Protein AF-A0A2E6VI17-F1 (afdb_monomer_lite)

Radius of gyration: 15.42 Å; chains: 1; bounding box: 36×13×47 Å

pLDDT: mean 92.74, std 6.19, range [63.38, 97.81]

Structure (mmCIF, N/CA/C/O backbone):
data_AF-A0A2E6VI17-F1
#
_entry.id   AF-A0A2E6VI17-F1
#
loop_
_atom_site.group_PDB
_atom_site.id
_atom_site.type_symbol
_atom_site.label_atom_id
_atom_site.label_alt_id
_atom_site.label_comp_id
_atom_site.label_asym_id
_atom_site.label_entity_id
_atom_site.label_seq_id
_atom_site.pdbx_PDB_ins_code
_atom_site.Cartn_x
_atom_site.Cartn_y
_atom_site.Cartn_z
_atom_site.occupancy
_atom_site.B_iso_or_equiv
_atom_site.auth_seq_id
_atom_site.auth_comp_id
_atom_site.auth_asym_id
_atom_site.auth_atom_id
_atom_site.pdbx_PDB_model_num
ATOM 1 N N . MET A 1 1 ? -11.237 -5.853 26.115 1.00 85.81 1 MET A N 1
ATOM 2 C CA . MET A 1 1 ? -9.751 -5.730 26.027 1.00 85.81 1 MET A CA 1
ATOM 3 C C . MET A 1 1 ? -9.399 -5.087 24.688 1.00 85.81 1 MET A C 1
ATOM 5 O O . MET A 1 1 ? -10.154 -5.268 23.748 1.00 85.81 1 MET A O 1
ATOM 9 N N . LYS A 1 2 ? -8.321 -4.298 24.562 1.00 90.50 2 LYS A N 1
ATOM 10 C CA . LYS A 1 2 ? -7.956 -3.715 23.254 1.00 90.50 2 LYS A CA 1
ATOM 11 C C . LYS A 1 2 ? -7.155 -4.713 22.423 1.00 90.50 2 LYS A C 1
ATOM 13 O O . LYS A 1 2 ? -6.134 -5.213 22.894 1.00 90.50 2 LYS A O 1
ATOM 18 N N . ARG A 1 3 ? -7.590 -4.968 21.188 1.00 95.88 3 ARG A N 1
ATOM 19 C CA . ARG A 1 3 ? -6.888 -5.811 20.217 1.00 95.88 3 ARG A CA 1
ATOM 20 C C . ARG A 1 3 ? -6.426 -4.968 19.034 1.00 95.88 3 ARG A C 1
ATOM 22 O O . ARG A 1 3 ? -7.234 -4.293 18.406 1.00 95.88 3 ARG A O 1
ATOM 29 N N . ASN A 1 4 ? -5.143 -5.071 18.695 1.00 96.19 4 ASN A N 1
ATOM 30 C CA . ASN A 1 4 ? -4.534 -4.341 17.584 1.00 96.19 4 ASN A CA 1
ATOM 31 C C . ASN A 1 4 ? -4.167 -5.279 1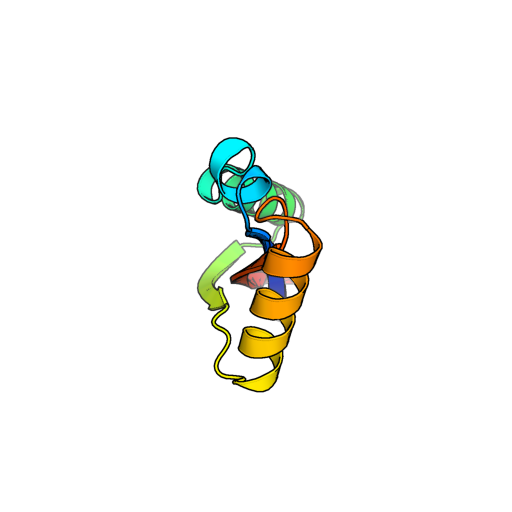6.434 1.00 96.19 4 ASN A C 1
ATOM 33 O O . ASN A 1 4 ? -3.802 -6.435 16.660 1.00 96.19 4 ASN A O 1
ATOM 37 N N . LYS A 1 5 ? -4.231 -4.774 15.202 1.00 95.12 5 LYS A N 1
ATOM 38 C CA . LYS A 1 5 ? -3.645 -5.429 14.025 1.00 95.12 5 LYS A CA 1
ATOM 39 C C . LYS A 1 5 ? -3.016 -4.400 13.090 1.00 95.12 5 LYS A C 1
ATOM 41 O O . LYS A 1 5 ? -3.422 -3.240 13.072 1.00 95.12 5 LYS A O 1
ATOM 46 N N . ILE A 1 6 ? -2.063 -4.857 12.288 1.00 95.56 6 ILE A N 1
ATOM 47 C CA . ILE A 1 6 ? -1.449 -4.086 11.207 1.00 95.56 6 ILE A CA 1
ATOM 48 C C . ILE A 1 6 ? -1.803 -4.806 9.907 1.00 95.56 6 ILE A C 1
ATOM 50 O O . ILE A 1 6 ? -1.576 -6.010 9.806 1.00 95.56 6 ILE A O 1
ATOM 54 N N . ASP A 1 7 ? -2.398 -4.092 8.957 1.00 94.88 7 ASP A N 1
ATOM 55 C CA . ASP A 1 7 ? -2.680 -4.590 7.607 1.00 94.88 7 ASP A CA 1
ATOM 56 C C . ASP A 1 7 ? -1.775 -3.854 6.618 1.00 94.88 7 ASP A C 1
ATOM 58 O O . ASP A 1 7 ? -1.680 -2.626 6.661 1.00 94.88 7 ASP A O 1
ATOM 62 N N . GLU A 1 8 ? -1.097 -4.592 5.745 1.00 93.38 8 GLU A N 1
ATOM 63 C CA . GLU A 1 8 ? -0.257 -4.018 4.695 1.00 93.38 8 GLU A CA 1
ATOM 64 C C . GLU A 1 8 ? -1.033 -4.009 3.378 1.00 93.38 8 GLU A C 1
ATOM 66 O O . GLU A 1 8 ? -1.468 -5.049 2.884 1.00 93.38 8 GLU A O 1
ATOM 71 N N . ILE A 1 9 ? -1.201 -2.822 2.801 1.00 93.75 9 ILE A N 1
ATOM 72 C CA . ILE A 1 9 ? -1.813 -2.634 1.489 1.00 93.75 9 ILE A CA 1
ATOM 73 C C . ILE A 1 9 ? -0.692 -2.312 0.512 1.00 93.75 9 ILE A C 1
ATOM 75 O O . ILE A 1 9 ? -0.165 -1.202 0.528 1.00 93.75 9 ILE A O 1
ATOM 79 N N . SER A 1 10 ? -0.330 -3.271 -0.334 1.00 91.00 10 SER A N 1
ATOM 80 C CA . SER A 1 10 ? 0.659 -3.079 -1.393 1.00 91.00 10 SER A CA 1
ATOM 81 C C . SER A 1 10 ? -0.003 -2.665 -2.706 1.00 91.00 10 SER A C 1
ATOM 83 O O . SER A 1 10 ? -1.130 -3.060 -3.018 1.00 91.00 10 SER A O 1
ATOM 85 N N . PHE A 1 11 ? 0.703 -1.849 -3.488 1.00 92.00 11 PHE A N 1
ATOM 86 C CA . PHE A 1 11 ? 0.250 -1.428 -4.809 1.00 92.00 11 PHE A CA 1
ATOM 87 C C 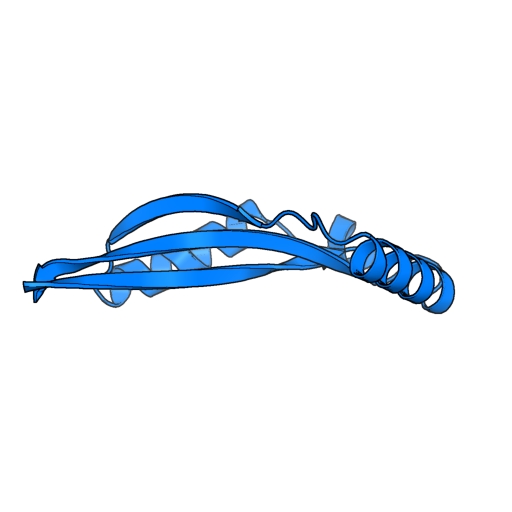. PHE A 1 11 ? 1.092 -2.066 -5.912 1.00 92.00 11 PHE A C 1
ATOM 89 O O . PHE A 1 11 ? 2.215 -2.526 -5.706 1.00 92.00 11 PHE A O 1
ATOM 96 N N . ILE A 1 12 ? 0.535 -2.070 -7.118 1.00 91.75 12 ILE A N 1
ATOM 97 C CA . ILE A 1 12 ? 1.268 -2.398 -8.338 1.00 91.75 12 ILE A CA 1
ATOM 98 C C . ILE A 1 12 ? 1.796 -1.089 -8.927 1.00 91.75 12 ILE A C 1
ATOM 100 O O . ILE A 1 12 ? 1.087 -0.085 -8.953 1.00 91.75 12 ILE A O 1
ATOM 104 N N . GLY A 1 13 ? 3.042 -1.102 -9.386 1.00 90.88 13 GLY A N 1
ATOM 105 C CA . GLY A 1 13 ? 3.702 -0.006 -10.088 1.00 90.88 13 GLY A CA 1
ATOM 106 C C . GLY A 1 13 ? 3.901 -0.293 -11.579 1.00 90.88 13 GLY A C 1
ATOM 107 O O . GLY A 1 13 ? 3.339 -1.233 -12.143 1.00 90.88 13 GLY A O 1
ATOM 108 N N . GLY A 1 14 ? 4.730 0.527 -12.226 1.00 93.19 14 GLY A N 1
ATOM 109 C CA . GLY A 1 14 ? 4.911 0.497 -13.679 1.00 93.19 14 GLY A CA 1
ATOM 110 C C . GLY A 1 14 ? 3.73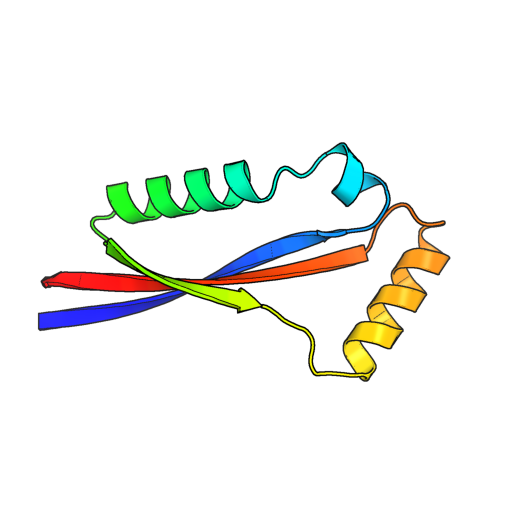5 1.144 -14.410 1.00 93.19 14 GLY A C 1
ATOM 111 O O . GLY A 1 14 ? 2.859 1.750 -13.788 1.00 93.19 14 GLY A O 1
ATOM 112 N N . LEU A 1 15 ? 3.713 1.027 -15.737 1.00 94.25 15 LEU A N 1
ATOM 113 C CA . LEU A 1 15 ? 2.675 1.637 -16.569 1.00 94.25 15 LEU A CA 1
ATOM 114 C C . LEU A 1 15 ? 1.275 1.110 -16.224 1.00 94.25 15 LEU A C 1
ATOM 116 O O . LEU A 1 15 ? 0.322 1.884 -16.186 1.00 94.25 15 LEU A O 1
ATOM 120 N N . ILE A 1 16 ? 1.155 -0.186 -15.912 1.00 93.06 16 ILE A N 1
ATOM 121 C CA . ILE A 1 16 ? -0.115 -0.787 -15.484 1.00 93.06 16 ILE A CA 1
ATOM 122 C C . ILE A 1 16 ? -0.565 -0.174 -14.160 1.00 93.06 16 ILE A C 1
ATOM 124 O O . ILE A 1 16 ? -1.708 0.256 -14.047 1.00 93.06 16 ILE A O 1
ATOM 128 N N . GLY A 1 17 ? 0.333 -0.092 -13.175 1.00 90.81 17 GLY A N 1
ATOM 129 C CA . GLY A 1 17 ? 0.041 0.543 -11.893 1.00 90.81 17 GLY A CA 1
ATOM 130 C C . GLY A 1 17 ? -0.443 1.982 -12.057 1.00 90.81 17 GLY A C 1
ATOM 131 O O . GLY A 1 17 ? -1.466 2.363 -11.498 1.00 90.81 17 GLY A O 1
ATOM 132 N N . TRP A 1 18 ? 0.247 2.759 -12.893 1.00 89.75 18 TRP A N 1
ATOM 133 C CA . TRP A 1 18 ? -0.072 4.167 -13.120 1.00 89.75 18 TRP A CA 1
ATOM 134 C C . TRP A 1 18 ? -1.440 4.389 -13.778 1.00 89.75 18 TRP A C 1
ATOM 136 O O . TRP A 1 18 ? -2.124 5.356 -13.450 1.00 89.75 18 TRP A O 1
ATOM 146 N N . LEU A 1 19 ? -1.846 3.497 -14.685 1.00 92.75 19 LEU A N 1
ATOM 147 C CA . LEU A 1 19 ? -3.099 3.634 -15.432 1.00 92.75 19 LEU A CA 1
ATOM 148 C C . LEU A 1 19 ? -4.293 2.943 -14.762 1.00 92.75 19 LEU A C 1
ATOM 150 O O . LEU A 1 19 ? -5.424 3.394 -14.932 1.00 92.75 19 LEU A O 1
ATOM 154 N N . ALA A 1 20 ? -4.068 1.843 -14.040 1.00 90.62 20 ALA A N 1
ATOM 155 C CA . ALA A 1 20 ? -5.138 0.969 -13.557 1.00 90.62 20 ALA A CA 1
ATOM 156 C C . ALA A 1 20 ? -5.365 1.026 -12.039 1.00 90.62 20 ALA A C 1
ATOM 158 O O . ALA A 1 20 ? -6.429 0.615 -11.575 1.00 90.62 20 ALA A O 1
ATOM 159 N N . VAL A 1 21 ? -4.401 1.508 -11.247 1.00 89.31 21 VAL A N 1
ATOM 160 C CA . VAL A 1 21 ? -4.511 1.510 -9.781 1.00 89.31 21 VAL A CA 1
ATOM 161 C C . VAL A 1 21 ? -4.904 2.896 -9.279 1.00 89.31 21 VAL A C 1
ATOM 163 O O . VAL A 1 21 ? -4.234 3.887 -9.548 1.00 89.31 21 VAL A O 1
ATOM 166 N N . ASN A 1 22 ? -5.971 2.957 -8.479 1.00 92.50 22 ASN A N 1
ATOM 167 C CA . ASN A 1 22 ? -6.332 4.134 -7.690 1.00 92.50 22 ASN A CA 1
ATOM 168 C C . ASN A 1 22 ? -6.046 3.847 -6.204 1.00 92.50 22 ASN A C 1
ATOM 170 O O . ASN A 1 22 ? -6.876 3.215 -5.545 1.00 92.50 22 ASN A O 1
ATOM 174 N N . PRO A 1 23 ? -4.910 4.318 -5.651 1.00 90.38 23 PRO A N 1
ATOM 175 C CA . PRO A 1 23 ? -4.513 4.018 -4.275 1.00 90.38 23 PRO A CA 1
ATOM 176 C C . PRO A 1 23 ? -5.563 4.424 -3.240 1.00 90.38 23 PRO A C 1
ATOM 178 O O . PRO A 1 23 ? -5.805 3.689 -2.286 1.00 90.38 23 PRO A O 1
ATOM 181 N N . LYS A 1 24 ? -6.239 5.563 -3.450 1.00 93.25 24 LYS A N 1
ATOM 182 C CA . LYS A 1 24 ? -7.285 6.044 -2.541 1.00 93.25 24 LYS A CA 1
ATOM 183 C C . LYS A 1 24 ? -8.456 5.067 -2.490 1.00 93.25 24 LYS A C 1
ATOM 185 O O . LYS A 1 24 ? -8.879 4.702 -1.401 1.00 93.25 24 LYS A O 1
ATOM 190 N N . ALA A 1 25 ? -8.956 4.641 -3.650 1.00 95.12 25 ALA A N 1
ATOM 191 C CA . ALA A 1 25 ? -10.066 3.693 -3.721 1.00 95.12 25 ALA A CA 1
ATOM 192 C C . ALA A 1 25 ? -9.693 2.335 -3.104 1.00 95.12 25 ALA A C 1
ATOM 194 O O . ALA A 1 25 ? -10.493 1.750 -2.381 1.00 95.12 25 ALA A O 1
ATOM 195 N N . THR A 1 26 ? -8.468 1.854 -3.333 1.00 94.00 26 THR A N 1
ATOM 196 C CA . THR A 1 26 ? -7.982 0.602 -2.734 1.00 94.00 26 THR A CA 1
ATOM 197 C C . THR A 1 26 ? -7.932 0.683 -1.208 1.00 94.00 26 THR A C 1
ATOM 199 O O . THR A 1 26 ? -8.421 -0.222 -0.533 1.00 94.00 26 THR A O 1
ATOM 202 N N . ILE A 1 27 ? -7.385 1.773 -0.657 1.00 95.06 27 ILE A N 1
ATOM 203 C CA . ILE A 1 27 ? -7.333 1.989 0.796 1.00 95.06 27 ILE A CA 1
ATOM 204 C C . ILE A 1 27 ? -8.748 2.090 1.372 1.00 95.06 27 ILE A C 1
ATOM 206 O O . ILE A 1 27 ? -9.040 1.436 2.369 1.00 95.06 27 ILE A O 1
ATOM 210 N N . ASP A 1 28 ? -9.629 2.863 0.735 1.00 97.00 28 ASP A N 1
ATOM 211 C CA . ASP A 1 28 ? -11.006 3.070 1.194 1.00 97.00 28 ASP A CA 1
ATOM 212 C C . ASP A 1 28 ? -11.791 1.753 1.248 1.00 97.00 28 ASP A C 1
ATOM 214 O O . ASP A 1 28 ? -12.382 1.415 2.272 1.00 97.00 28 ASP A O 1
ATOM 218 N N . ASN A 1 29 ? -11.695 0.936 0.194 1.00 96.25 29 ASN A N 1
ATOM 219 C CA . ASN A 1 29 ? -12.313 -0.389 0.161 1.00 96.25 29 ASN A CA 1
ATOM 220 C C . ASN A 1 29 ? -11.801 -1.282 1.297 1.00 96.25 29 ASN A C 1
ATOM 222 O O . ASN A 1 29 ? -12.592 -1.932 1.983 1.00 96.25 29 ASN A O 1
ATOM 226 N N . ARG A 1 30 ? -10.486 -1.280 1.542 1.00 95.69 30 ARG A N 1
ATOM 227 C CA . ARG A 1 30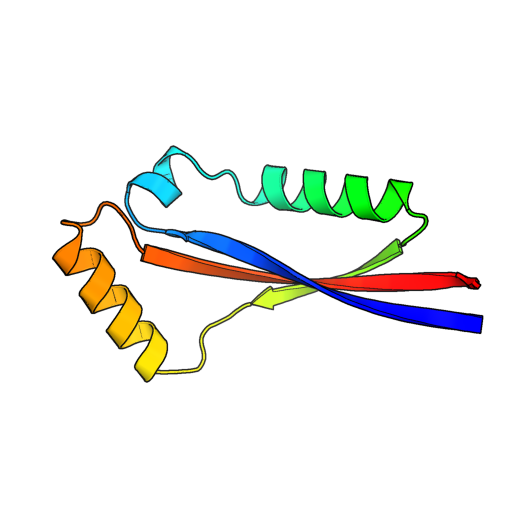 ? -9.879 -2.111 2.586 1.00 95.69 30 ARG A CA 1
ATOM 228 C C . ARG A 1 30 ? -10.262 -1.660 3.994 1.00 95.69 30 ARG A C 1
ATOM 230 O O . ARG A 1 30 ? -10.554 -2.486 4.859 1.00 95.69 30 ARG A O 1
ATOM 237 N N . VAL A 1 31 ? -10.313 -0.350 4.218 1.00 96.81 31 VAL A N 1
ATOM 238 C CA . VAL A 1 31 ? -10.802 0.242 5.467 1.00 96.81 31 VAL A CA 1
ATOM 239 C C . VAL A 1 31 ? -12.280 -0.084 5.666 1.00 96.81 31 VAL A C 1
ATOM 241 O O . VAL A 1 31 ? -12.664 -0.499 6.755 1.00 96.81 31 VAL A O 1
ATOM 244 N N . ALA A 1 32 ? -13.109 0.014 4.626 1.00 97.50 32 ALA A N 1
ATOM 245 C CA . ALA A 1 32 ? -14.527 -0.321 4.705 1.00 97.50 32 ALA A CA 1
ATOM 246 C C . ALA A 1 32 ? -14.759 -1.802 5.060 1.00 97.50 32 ALA A C 1
ATOM 248 O O . ALA A 1 32 ? -15.622 -2.110 5.884 1.00 97.50 32 ALA A O 1
ATOM 249 N N . GLU A 1 33 ? -13.981 -2.725 4.487 1.00 97.12 33 GLU A N 1
ATOM 250 C CA . GLU A 1 33 ? -13.993 -4.147 4.864 1.00 97.12 33 GLU A CA 1
ATOM 251 C C . GLU A 1 33 ? -13.623 -4.354 6.338 1.00 97.12 33 GLU A C 1
ATOM 253 O O . GLU A 1 33 ? -14.307 -5.083 7.061 1.00 97.12 33 GLU A O 1
ATOM 258 N N . ALA A 1 34 ? -12.569 -3.686 6.810 1.00 96.12 34 ALA A N 1
ATOM 259 C CA . ALA A 1 34 ? -12.141 -3.775 8.199 1.00 96.12 34 ALA A CA 1
ATOM 260 C C . ALA A 1 34 ? -13.187 -3.188 9.165 1.00 96.12 34 ALA A C 1
ATOM 262 O O . ALA A 1 34 ? -13.491 -3.815 10.184 1.00 96.12 34 ALA A O 1
ATOM 263 N N . ASN A 1 35 ? -13.798 -2.057 8.810 1.00 96.31 35 ASN A N 1
ATOM 264 C CA . ASN A 1 35 ? -14.867 -1.422 9.579 1.00 96.31 35 ASN A CA 1
ATOM 265 C C . ASN A 1 35 ? -16.087 -2.347 9.712 1.00 96.31 35 ASN A C 1
ATOM 267 O O . ASN A 1 35 ? -16.632 -2.489 10.805 1.00 96.31 35 ASN A O 1
ATOM 271 N N . LYS A 1 36 ? -16.478 -3.058 8.642 1.00 97.06 36 LYS A N 1
ATOM 272 C CA . LYS A 1 36 ? -17.559 -4.068 8.694 1.00 97.06 36 LYS A CA 1
ATOM 273 C C . LYS A 1 36 ? -17.253 -5.215 9.661 1.00 97.06 36 LYS A C 1
ATOM 275 O O . LYS A 1 36 ? -18.167 -5.773 10.259 1.00 97.06 36 LYS A O 1
ATOM 280 N N . ALA A 1 37 ? -15.978 -5.552 9.845 1.00 95.38 37 ALA A N 1
ATOM 281 C CA . ALA A 1 37 ? -15.527 -6.539 10.826 1.00 95.38 37 ALA A CA 1
ATOM 282 C C . ALA A 1 37 ? -15.359 -5.961 12.254 1.00 95.38 37 ALA A C 1
ATOM 284 O O . ALA A 1 37 ? -14.923 -6.675 13.167 1.00 95.38 37 ALA A O 1
ATOM 285 N N . GLY A 1 38 ? -15.722 -4.693 12.466 1.00 96.19 38 GLY A N 1
ATOM 286 C CA . GLY A 1 38 ? -15.683 -3.999 13.754 1.00 96.19 38 GLY A CA 1
ATOM 287 C C . GLY A 1 38 ? -14.306 -3.466 14.141 1.00 96.19 38 GLY A C 1
ATOM 288 O O . GLY A 1 38 ? -14.049 -3.289 15.325 1.00 96.19 38 GLY A O 1
ATOM 289 N N . TRP A 1 39 ? -13.403 -3.282 13.178 1.00 97.69 39 TRP A N 1
ATOM 290 C CA . TRP A 1 39 ? -12.116 -2.629 13.408 1.00 97.69 39 TRP A CA 1
ATOM 291 C C . TRP A 1 39 ? -12.228 -1.121 13.193 1.00 97.69 39 TRP A C 1
ATOM 293 O O . TRP A 1 39 ? -12.963 -0.680 12.319 1.00 97.69 39 TRP A O 1
ATOM 303 N N . THR A 1 40 ? -11.433 -0.353 13.927 1.00 97.50 40 THR A N 1
ATOM 304 C CA . THR A 1 40 ? -11.307 1.100 13.787 1.00 97.50 40 THR A CA 1
ATOM 305 C C . THR A 1 40 ? -9.892 1.437 13.344 1.00 97.50 40 THR A C 1
ATOM 307 O O . THR A 1 40 ? -8.926 0.947 13.930 1.00 97.50 40 THR A O 1
ATOM 310 N N . VAL A 1 41 ? -9.748 2.266 12.308 1.00 97.44 41 VAL A N 1
ATOM 311 C CA . VAL A 1 41 ? -8.434 2.764 11.870 1.00 97.44 41 VAL A CA 1
ATOM 312 C C . VAL A 1 41 ? -7.886 3.733 12.912 1.00 97.44 41 VAL A C 1
ATOM 314 O O . VAL A 1 41 ? -8.535 4.719 13.248 1.00 97.44 41 VAL A O 1
ATOM 317 N N . VAL A 1 42 ? -6.670 3.468 13.381 1.00 97.06 42 VAL A N 1
ATOM 318 C CA . VAL A 1 42 ? -5.937 4.338 14.309 1.00 97.06 42 VAL A CA 1
ATOM 319 C C . VAL A 1 42 ? -4.926 5.197 13.560 1.00 97.06 42 VAL A C 1
ATOM 321 O O . VAL A 1 42 ? -4.766 6.374 13.870 1.00 97.06 42 VAL A O 1
ATOM 324 N N . ASN A 1 43 ? -4.223 4.619 12.581 1.00 96.31 43 ASN A N 1
ATOM 325 C CA . ASN A 1 43 ? -3.192 5.327 11.829 1.00 96.31 43 ASN A CA 1
ATOM 326 C C . ASN A 1 43 ? -2.940 4.685 10.455 1.00 96.31 43 ASN A C 1
ATOM 328 O O . ASN A 1 43 ? -3.176 3.489 10.273 1.00 96.31 43 ASN A O 1
ATOM 332 N N . ILE A 1 44 ? -2.413 5.470 9.514 1.00 95.19 44 ILE A N 1
ATOM 333 C CA . ILE A 1 44 ? -1.934 5.009 8.208 1.00 95.19 44 ILE A CA 1
ATOM 334 C C . ILE A 1 44 ? -0.507 5.521 8.019 1.00 95.19 44 ILE A C 1
ATOM 336 O O . ILE A 1 44 ? -0.261 6.725 8.055 1.00 95.19 44 ILE A O 1
ATOM 340 N N . ILE A 1 45 ? 0.434 4.604 7.809 1.00 94.62 45 ILE A N 1
ATOM 341 C CA . ILE A 1 45 ? 1.860 4.906 7.666 1.00 94.62 45 ILE A CA 1
ATOM 342 C C . ILE A 1 45 ? 2.296 4.541 6.242 1.00 94.62 45 ILE A C 1
ATOM 344 O O . ILE A 1 45 ? 2.011 3.426 5.800 1.00 94.62 45 ILE A O 1
ATOM 348 N N . PRO A 1 46 ? 3.002 5.427 5.516 1.00 90.81 46 PRO A N 1
ATOM 349 C CA . PRO A 1 46 ? 3.589 5.081 4.226 1.00 90.81 46 PRO A CA 1
ATOM 350 C C . PRO A 1 46 ? 4.507 3.858 4.343 1.00 90.81 46 PRO A C 1
ATOM 352 O O . PRO A 1 46 ? 5.455 3.849 5.131 1.00 90.81 46 PRO A O 1
ATOM 355 N N . GLY A 1 47 ? 4.230 2.825 3.551 1.00 83.44 47 GLY A N 1
ATOM 356 C CA . GLY A 1 47 ? 5.089 1.659 3.403 1.00 83.44 47 GLY A CA 1
ATOM 357 C C . GLY A 1 47 ? 6.210 1.997 2.433 1.00 83.44 47 GLY A C 1
ATOM 358 O O . GLY A 1 47 ? 6.040 1.879 1.226 1.00 83.44 47 GLY A O 1
ATOM 359 N N . GLY A 1 48 ? 7.331 2.488 2.960 1.00 71.69 48 GLY A N 1
ATOM 360 C CA . GLY A 1 48 ? 8.480 2.898 2.156 1.00 71.69 48 GLY A CA 1
ATOM 361 C C . GLY A 1 48 ? 9.591 1.852 2.122 1.00 71.69 48 GLY A C 1
ATOM 362 O O . GLY A 1 48 ? 9.984 1.310 3.158 1.00 71.69 48 GLY A O 1
ATOM 363 N N . GLU A 1 49 ? 10.174 1.629 0.944 1.00 63.38 49 GLU A N 1
ATOM 364 C CA . GLU A 1 49 ? 11.385 0.819 0.810 1.00 63.38 49 GLU A CA 1
ATOM 365 C C . GLU A 1 49 ? 12.638 1.593 1.241 1.00 63.38 49 GLU A C 1
ATOM 367 O O . GLU A 1 49 ? 13.276 2.313 0.464 1.00 63.38 49 GLU A O 1
ATOM 372 N N . GLN A 1 50 ? 13.059 1.384 2.489 1.00 66.12 50 GLN A N 1
ATOM 373 C CA . GLN A 1 50 ? 14.401 1.785 2.928 1.00 66.12 50 GLN A CA 1
ATOM 374 C C . GLN A 1 50 ? 15.502 0.872 2.356 1.00 66.12 50 GLN A C 1
ATOM 376 O O . GLN A 1 50 ? 16.679 1.230 2.369 1.00 66.12 50 GLN A O 1
ATOM 381 N N . ASN A 1 51 ? 15.137 -0.295 1.815 1.00 85.38 51 ASN A N 1
ATOM 382 C CA . ASN A 1 51 ? 16.083 -1.312 1.377 1.00 85.38 51 ASN A CA 1
ATOM 383 C C . ASN A 1 51 ? 16.554 -1.086 -0.072 1.00 85.38 51 ASN A C 1
ATOM 385 O O . ASN A 1 51 ? 15.778 -1.185 -1.022 1.00 85.38 51 ASN A O 1
ATOM 389 N N . ALA A 1 52 ? 17.854 -0.841 -0.253 1.00 90.12 52 ALA A N 1
ATOM 390 C CA . A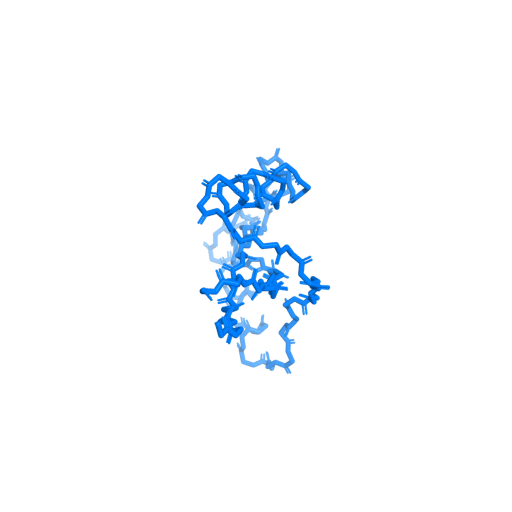LA A 1 52 ? 18.461 -0.648 -1.569 1.00 90.12 52 ALA A CA 1
ATOM 391 C C . ALA A 1 52 ? 18.350 -1.882 -2.486 1.00 90.12 52 ALA A C 1
ATOM 393 O O . ALA A 1 52 ? 18.235 -1.721 -3.700 1.00 90.12 52 ALA A O 1
ATOM 394 N N . LEU A 1 53 ? 18.341 -3.096 -1.920 1.00 91.12 53 LEU A N 1
ATOM 395 C CA . LEU A 1 53 ? 18.201 -4.336 -2.686 1.00 91.12 53 LEU A CA 1
ATOM 396 C C . LEU A 1 53 ? 16.824 -4.436 -3.349 1.00 91.12 53 LEU A C 1
ATOM 398 O O . LEU A 1 53 ? 16.731 -4.797 -4.520 1.00 91.12 53 LEU A O 1
ATOM 402 N N . LEU A 1 54 ? 15.764 -4.082 -2.617 1.00 89.06 54 LEU A N 1
ATOM 403 C CA . LEU A 1 54 ? 14.404 -4.109 -3.152 1.00 89.06 54 LEU A CA 1
ATOM 404 C C . LEU A 1 54 ? 14.227 -3.080 -4.273 1.00 89.06 54 LEU A C 1
ATOM 406 O O . LEU A 1 54 ? 13.692 -3.417 -5.329 1.00 89.06 54 LEU A O 1
ATOM 410 N N . ARG A 1 55 ? 14.800 -1.880 -4.118 1.00 90.88 55 ARG A N 1
ATOM 411 C CA . ARG A 1 55 ? 14.801 -0.867 -5.185 1.00 90.88 55 ARG A CA 1
ATOM 412 C C . ARG A 1 55 ? 15.490 -1.360 -6.457 1.00 90.88 55 ARG A C 1
ATOM 414 O O . ARG A 1 55 ? 14.976 -1.140 -7.552 1.00 90.88 55 ARG A O 1
ATOM 421 N N . LEU A 1 56 ? 16.625 -2.050 -6.323 1.00 94.00 56 LEU A N 1
ATOM 422 C CA . LEU A 1 56 ? 17.318 -2.651 -7.465 1.00 94.00 56 LEU A CA 1
ATOM 423 C C . LEU A 1 56 ? 16.468 -3.746 -8.122 1.00 94.00 56 LEU A C 1
ATOM 425 O O . LEU A 1 56 ? 16.349 -3.777 -9.345 1.00 94.00 56 LEU A O 1
ATOM 429 N N . LEU A 1 57 ? 15.839 -4.612 -7.325 1.00 93.56 57 LEU A N 1
ATOM 430 C CA . LEU A 1 57 ? 14.968 -5.668 -7.836 1.00 93.56 57 LEU A CA 1
ATOM 431 C C . LEU A 1 57 ? 13.768 -5.093 -8.601 1.00 93.56 57 LEU A C 1
ATOM 433 O O . LEU A 1 57 ? 13.478 -5.547 -9.706 1.00 93.56 57 LEU A O 1
ATOM 437 N N . ARG A 1 58 ? 13.112 -4.059 -8.061 1.00 93.00 58 ARG A N 1
ATOM 438 C CA . ARG A 1 58 ? 12.031 -3.337 -8.748 1.00 93.00 58 ARG A CA 1
ATOM 439 C C . ARG A 1 58 ? 12.491 -2.771 -10.086 1.00 93.00 58 ARG A C 1
ATOM 441 O O . ARG A 1 58 ? 11.792 -2.928 -11.081 1.00 93.00 58 ARG A O 1
ATOM 448 N N . PHE A 1 59 ? 13.679 -2.167 -10.135 1.00 94.38 59 PHE A N 1
ATOM 449 C CA . PHE A 1 59 ? 14.239 -1.655 -11.385 1.00 94.38 59 PHE A CA 1
ATOM 450 C C . PHE A 1 59 ? 14.479 -2.769 -12.413 1.00 94.38 59 PHE A C 1
ATOM 452 O O . PHE A 1 59 ? 14.099 -2.623 -13.572 1.00 94.38 59 PHE A O 1
ATOM 459 N N . ILE A 1 60 ? 15.040 -3.906 -11.988 1.00 96.94 60 ILE A N 1
ATOM 460 C CA . ILE A 1 60 ? 15.251 -5.068 -12.861 1.00 96.94 60 ILE A CA 1
ATOM 461 C C . ILE A 1 60 ? 13.917 -5.575 -13.419 1.00 96.94 60 ILE A C 1
ATOM 463 O O . ILE A 1 60 ? 13.813 -5.800 -14.622 1.00 96.94 60 ILE A O 1
ATOM 467 N N . ILE A 1 61 ? 12.888 -5.717 -12.577 1.00 96.69 61 ILE A N 1
ATOM 468 C CA . ILE A 1 61 ? 11.553 -6.167 -13.000 1.00 96.69 61 ILE A CA 1
ATOM 469 C C . ILE A 1 61 ? 10.925 -5.162 -13.964 1.00 96.69 61 ILE A C 1
ATOM 471 O O . ILE A 1 61 ? 10.366 -5.554 -14.987 1.00 96.69 61 ILE A O 1
ATOM 475 N N . LEU A 1 62 ? 11.051 -3.868 -13.680 1.00 96.88 62 LEU A N 1
ATOM 476 C CA . LEU A 1 62 ? 10.525 -2.828 -14.548 1.00 96.88 62 LEU A CA 1
ATOM 477 C C . LEU A 1 62 ? 11.179 -2.891 -15.934 1.00 96.88 62 LEU A C 1
ATOM 479 O O . LEU A 1 62 ? 10.472 -2.866 -16.933 1.00 96.88 62 LEU A O 1
ATOM 483 N N . VAL A 1 63 ? 12.503 -3.055 -16.019 1.00 97.62 63 VAL A N 1
ATOM 484 C CA . VAL A 1 63 ? 13.203 -3.220 -17.306 1.00 97.62 63 VAL A CA 1
ATOM 485 C C . VAL A 1 63 ? 12.807 -4.529 -17.995 1.00 97.62 63 VAL A C 1
ATOM 487 O O . VAL A 1 63 ? 12.495 -4.520 -19.185 1.00 97.62 63 VAL A O 1
ATOM 490 N N . ALA A 1 64 ? 12.760 -5.642 -17.259 1.00 97.81 64 ALA A N 1
ATOM 491 C CA . ALA A 1 64 ? 12.390 -6.953 -17.795 1.00 97.81 64 ALA A CA 1
ATOM 492 C C . ALA A 1 64 ? 10.952 -6.987 -18.338 1.00 97.81 64 ALA A C 1
ATOM 494 O O . ALA A 1 64 ? 10.662 -7.714 -19.284 1.00 97.81 64 ALA A O 1
ATOM 495 N N . THR A 1 65 ? 10.060 -6.176 -17.769 1.00 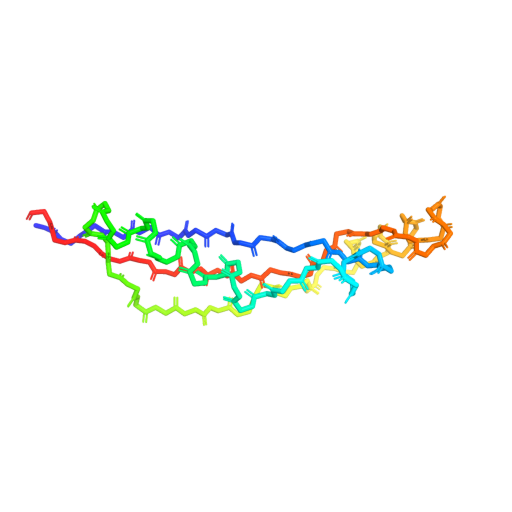97.62 65 THR A N 1
ATOM 496 C CA . THR A 1 65 ? 8.670 -6.028 -18.218 1.00 97.62 65 THR A CA 1
ATOM 497 C C . THR A 1 65 ? 8.470 -4.848 -19.170 1.00 97.62 65 THR A C 1
ATOM 499 O O . THR A 1 65 ? 7.332 -4.466 -19.429 1.00 97.62 65 THR A O 1
ATOM 502 N N . LEU A 1 66 ? 9.549 -4.259 -19.703 1.00 97.25 66 LEU A N 1
ATOM 503 C CA . LEU A 1 66 ? 9.510 -3.112 -20.622 1.00 97.25 66 LEU A CA 1
ATOM 504 C C . LEU A 1 66 ? 8.716 -1.912 -20.070 1.00 97.25 66 LEU A C 1
ATOM 506 O O . LEU A 1 66 ? 8.019 -1.209 -20.796 1.00 97.25 66 LEU A O 1
ATOM 510 N N . GLY A 1 67 ? 8.803 -1.685 -18.762 1.00 95.44 67 GLY A N 1
ATOM 511 C CA . GLY A 1 67 ? 8.125 -0.604 -18.056 1.00 95.44 67 GLY A CA 1
ATOM 512 C C . GLY A 1 67 ? 6.688 -0.915 -17.639 1.00 95.44 67 GLY A C 1
ATOM 513 O O . GLY A 1 67 ? 6.048 -0.068 -17.015 1.00 95.44 67 GLY A O 1
ATOM 514 N N . LEU A 1 68 ? 6.155 -2.099 -17.954 1.00 96.19 68 LEU A N 1
ATOM 515 C CA . LEU A 1 68 ? 4.744 -2.409 -17.718 1.00 96.19 68 LEU A CA 1
ATOM 516 C C . LEU A 1 68 ? 4.426 -2.658 -16.244 1.00 96.19 68 LEU A C 1
ATOM 518 O O . LEU A 1 68 ? 3.382 -2.207 -15.771 1.00 96.19 68 LEU A O 1
ATOM 522 N N . PHE A 1 69 ? 5.307 -3.348 -15.520 1.00 95.81 69 PHE A N 1
ATOM 523 C CA . PHE A 1 69 ? 5.011 -3.844 -14.181 1.00 95.81 69 PHE A CA 1
ATOM 524 C C . PHE A 1 69 ? 6.204 -3.713 -13.232 1.00 95.81 69 PHE A C 1
ATOM 526 O O . PHE A 1 69 ? 7.351 -3.967 -13.584 1.00 95.81 69 PHE A O 1
ATOM 533 N N . THR A 1 70 ? 5.916 -3.367 -11.984 1.00 94.56 70 THR A N 1
ATOM 534 C CA . THR A 1 70 ? 6.805 -3.585 -10.838 1.00 94.56 70 THR A CA 1
ATOM 535 C C . THR A 1 70 ? 5.956 -3.633 -9.573 1.00 94.56 70 THR A C 1
ATOM 537 O O . THR A 1 70 ? 4.788 -3.245 -9.585 1.00 94.56 70 THR A O 1
ATOM 540 N N . PHE A 1 71 ? 6.532 -4.065 -8.458 1.00 90.69 71 PHE A N 1
ATOM 541 C CA . PHE A 1 71 ? 5.934 -3.824 -7.150 1.00 90.69 71 PHE A CA 1
ATOM 542 C C . PHE A 1 71 ? 5.977 -2.323 -6.839 1.00 90.69 71 PHE A C 1
ATOM 544 O O . PHE A 1 71 ? 6.985 -1.660 -7.106 1.00 90.69 71 PHE A O 1
ATOM 551 N N . GLY A 1 72 ? 4.863 -1.786 -6.350 1.00 85.69 72 GLY A N 1
ATOM 552 C CA . GLY A 1 72 ? 4.741 -0.416 -5.869 1.00 85.69 72 GLY A CA 1
ATOM 553 C C . GLY A 1 72 ? 4.912 -0.347 -4.357 1.00 85.69 72 GLY A C 1
ATOM 554 O O . GLY A 1 72 ? 4.816 -1.354 -3.655 1.00 85.69 72 GLY A O 1
ATOM 555 N N . ASP A 1 73 ? 5.158 0.859 -3.854 1.00 86.56 73 ASP A N 1
ATOM 556 C CA . ASP A 1 73 ? 5.094 1.120 -2.417 1.00 86.56 73 ASP A CA 1
ATOM 557 C C . ASP A 1 73 ? 3.685 0.863 -1.891 1.00 86.56 73 ASP A C 1
ATOM 559 O O . ASP A 1 73 ? 2.725 0.831 -2.656 1.00 86.56 73 ASP A O 1
ATOM 563 N N . GLY A 1 74 ? 3.569 0.631 -0.591 1.00 90.56 74 GLY A N 1
ATOM 564 C CA . GLY A 1 74 ? 2.300 0.332 0.054 1.00 90.56 74 GLY A CA 1
ATOM 565 C C . GLY A 1 74 ? 1.967 1.323 1.155 1.00 90.56 74 GLY A C 1
ATOM 566 O O . GLY A 1 74 ? 2.614 2.358 1.320 1.00 90.56 74 GLY A O 1
ATOM 567 N N . VAL A 1 75 ? 0.969 0.982 1.956 1.00 94.75 75 VAL A N 1
ATOM 568 C CA . VAL A 1 75 ? 0.701 1.619 3.245 1.00 94.75 75 VAL A CA 1
ATOM 569 C C . VAL A 1 75 ? 0.445 0.558 4.301 1.00 94.75 75 VAL A C 1
ATOM 571 O O . VAL A 1 75 ? -0.176 -0.467 4.030 1.00 94.75 75 VAL A O 1
ATOM 574 N N . TYR A 1 76 ? 0.888 0.831 5.519 1.00 95.19 76 TYR A N 1
ATOM 575 C CA . TYR A 1 76 ? 0.491 0.070 6.692 1.00 95.19 76 TYR A CA 1
ATOM 576 C C . TYR A 1 76 ? -0.691 0.768 7.349 1.00 95.19 76 TYR A C 1
ATOM 578 O O . TYR A 1 76 ? -0.593 1.936 7.730 1.00 95.19 76 TYR A O 1
ATOM 586 N N . VAL A 1 77 ? -1.800 0.055 7.500 1.00 96.62 77 VAL A N 1
ATOM 587 C CA . VAL A 1 77 ? -2.984 0.533 8.211 1.00 96.62 77 VAL A CA 1
ATOM 588 C C . VAL A 1 77 ? -3.038 -0.150 9.568 1.00 96.62 77 VAL A C 1
ATOM 590 O O . VAL A 1 77 ? -3.108 -1.376 9.672 1.00 96.62 77 VAL A O 1
ATOM 593 N N . ILE A 1 78 ? -2.981 0.654 10.623 1.00 97.00 78 ILE A N 1
ATOM 594 C CA . ILE A 1 78 ? -3.040 0.189 12.005 1.00 97.00 78 ILE A CA 1
ATOM 595 C C . ILE A 1 78 ? -4.491 0.264 12.459 1.00 97.00 78 ILE A C 1
ATOM 597 O O . ILE A 1 78 ? -5.108 1.330 12.408 1.00 97.00 78 ILE A O 1
ATOM 601 N N . PHE A 1 79 ? -5.020 -0.863 12.920 1.00 97.56 79 PHE A N 1
ATOM 602 C CA . PHE A 1 79 ? -6.385 -0.988 13.404 1.00 97.56 79 PHE A CA 1
ATOM 603 C C . PHE A 1 79 ? -6.429 -1.386 14.878 1.00 97.56 79 PHE A C 1
ATOM 605 O O . PHE A 1 79 ? -5.598 -2.170 15.339 1.00 97.56 79 PHE A O 1
ATOM 612 N N . GLU A 1 80 ? -7.472 -0.932 15.565 1.00 97.44 80 GLU A N 1
ATOM 613 C CA . GLU A 1 80 ? -7.838 -1.323 16.927 1.00 97.44 80 GLU A CA 1
ATOM 614 C C . GLU A 1 80 ? -9.287 -1.834 16.952 1.00 97.44 80 GLU A C 1
ATOM 616 O O . GLU A 1 80 ? -10.125 -1.400 16.161 1.00 97.44 80 GLU A O 1
ATOM 621 N N . LYS A 1 81 ? -9.590 -2.777 17.842 1.00 96.44 81 LYS A N 1
ATOM 622 C CA . LYS A 1 81 ? -10.945 -3.243 18.146 1.00 96.44 81 LYS A CA 1
ATOM 623 C C . LYS A 1 81 ? -11.079 -3.480 19.648 1.00 96.44 81 LYS A C 1
ATOM 625 O O . LYS A 1 81 ? -10.158 -4.016 20.270 1.00 96.44 81 LYS A O 1
ATOM 630 N N . GLU A 1 82 ? -12.220 -3.103 20.215 1.00 92.38 82 GLU A N 1
ATOM 631 C CA . GLU A 1 82 ? -12.587 -3.493 21.576 1.00 92.38 82 GLU A CA 1
ATOM 632 C C . GLU A 1 82 ? -13.161 -4.917 21.570 1.00 92.38 82 GLU A C 1
ATOM 634 O O . GLU A 1 82 ? -14.047 -5.241 20.774 1.00 92.38 82 GLU A O 1
ATOM 639 N N . GLU A 1 83 ? -12.599 -5.774 22.422 1.00 78.69 83 GLU A N 1
ATOM 640 C CA . GLU A 1 83 ? -13.182 -7.056 22.842 1.00 78.69 83 GLU A CA 1
ATOM 641 C C . GLU A 1 83 ? -14.141 -6.875 24.011 1.00 78.69 83 GLU A C 1
ATOM 643 O O . GLU A 1 83 ? -13.701 -6.244 25.010 1.00 78.69 83 GLU A O 1
#

Secondary structure (DSSP, 8-state):
-EEEEEEEEEEEEHHHHHHH--HHHHHHHHHHHHHHTT-EEEEEEEE----HHHHHHHHHHHHHTTTS-EEEEEEEEEEEEE-

Sequence (83 aa):
MKRNKIDEISFIGGLIGWLAVNPKATIDNRVAEANKAGWTVVNIIPGGEQNALLRLLRFIILVATLGLFTFGDGVYVIFEKEE

Foldseek 3Di:
DKDKDKDKFWFKDFPCRVPPDDQVVSVVVVQVVCVVVQKDWDDKAWQDPPDPVLVVVQVVVCVVVVRHTGIGTIIITMIMHDD